Protein AF-A0AAD5GUK0-F1 (afdb_monomer_lite)

Organism: Ambrosia artemisiifolia (NCBI:txid4212)

Radius of gyration: 16.09 Å; chains: 1; bounding box: 61×32×41 Å

Foldseek 3Di:
DDDQDPDAPPDADDPDDPLLVVLLVLLVVQVPLHAEEEPAQNQCAQNSLVNSLVSLDAAGNYAEYEPANRLNALSLLSSLLSNLVRYVNHAYYHHAHNQHACVSVVSVLVSLVSCQPRHAYYEHEQHNNPDDPVSVVSVCVQPVPRDHPYHYDHHDPPPDDPPD

pLDDT: mean 78.85, std 19.44, range [30.8, 96.88]

Structure (mmCIF, N/CA/C/O backbone):
data_AF-A0AAD5GUK0-F1
#
_entry.id   AF-A0AAD5GUK0-F1
#
loop_
_atom_site.group_PDB
_atom_site.id
_atom_site.type_symbol
_atom_site.label_atom_id
_atom_site.label_alt_id
_atom_site.label_comp_id
_atom_site.label_asym_id
_atom_site.label_entity_id
_atom_site.label_seq_id
_atom_site.pdbx_PDB_ins_code
_atom_site.Cartn_x
_atom_site.Cartn_y
_atom_site.Cartn_z
_atom_site.occupancy
_atom_site.B_iso_or_equiv
_atom_site.auth_seq_id
_atom_site.auth_comp_id
_atom_site.auth_asym_id
_atom_site.auth_atom_id
_atom_site.pdbx_PDB_model_num
ATOM 1 N N . MET A 1 1 ? -26.444 -16.969 2.954 1.00 30.80 1 MET A N 1
ATOM 2 C CA . MET A 1 1 ? -25.078 -17.187 3.482 1.00 30.80 1 MET A CA 1
ATOM 3 C C . MET A 1 1 ? -24.095 -16.905 2.357 1.00 30.80 1 MET A C 1
ATOM 5 O O . MET A 1 1 ? -24.180 -17.578 1.341 1.00 30.80 1 MET A O 1
ATOM 9 N N . ARG A 1 2 ? -23.248 -15.872 2.457 1.00 33.28 2 ARG A N 1
ATOM 10 C CA . ARG A 1 2 ? -22.201 -15.613 1.451 1.00 33.28 2 ARG A CA 1
ATOM 11 C C . ARG A 1 2 ? -20.892 -16.200 1.975 1.00 33.28 2 ARG A C 1
ATOM 13 O O . ARG A 1 2 ? -20.432 -15.804 3.039 1.00 33.28 2 ARG A O 1
ATOM 20 N N . SER A 1 3 ? -20.378 -17.193 1.256 1.00 31.94 3 SER A N 1
ATOM 21 C CA . SER A 1 3 ? -19.113 -17.869 1.538 1.00 31.94 3 SER A CA 1
ATOM 22 C C . SER A 1 3 ? -17.955 -16.885 1.352 1.00 31.94 3 SER A C 1
ATOM 24 O O . SER A 1 3 ? -17.846 -16.253 0.301 1.00 31.94 3 SER A O 1
ATOM 26 N N . PHE A 1 4 ? -17.128 -16.712 2.383 1.00 36.62 4 PHE A N 1
ATOM 27 C CA . PHE A 1 4 ? -15.941 -15.861 2.347 1.00 36.62 4 PHE A CA 1
ATOM 28 C C . PHE A 1 4 ? -14.758 -16.681 1.822 1.00 36.62 4 PHE A C 1
ATOM 30 O O . PHE A 1 4 ? -14.167 -17.476 2.549 1.00 36.62 4 PHE A O 1
ATOM 37 N N . CYS A 1 5 ? -14.405 -16.496 0.550 1.00 38.47 5 CYS A N 1
ATOM 38 C CA . CYS A 1 5 ? -13.179 -17.056 -0.009 1.00 38.47 5 CYS A CA 1
ATOM 39 C C . CYS A 1 5 ? -11.967 -16.250 0.484 1.00 38.47 5 CYS A C 1
ATOM 41 O O . CYS A 1 5 ? -11.675 -15.176 -0.038 1.00 38.47 5 CYS A O 1
ATOM 43 N N . ASN A 1 6 ? -11.231 -16.791 1.457 1.00 40.72 6 ASN A N 1
ATOM 44 C CA . ASN A 1 6 ? -9.837 -16.415 1.706 1.00 40.72 6 ASN A CA 1
ATOM 45 C C . ASN A 1 6 ? -8.975 -16.985 0.570 1.00 40.72 6 ASN A C 1
ATOM 47 O O . ASN A 1 6 ? -8.381 -18.055 0.697 1.00 40.72 6 ASN A O 1
ATOM 51 N N . LEU A 1 7 ? -8.963 -16.305 -0.576 1.00 42.84 7 LEU A N 1
ATOM 52 C CA . LEU A 1 7 ? -8.135 -16.693 -1.712 1.00 42.84 7 LEU A CA 1
ATOM 53 C C . LEU A 1 7 ? -6.716 -16.148 -1.502 1.00 42.84 7 LEU A C 1
ATOM 55 O O . LEU A 1 7 ? -6.427 -14.990 -1.792 1.00 42.84 7 LEU A O 1
ATOM 59 N N . CYS A 1 8 ? -5.828 -16.991 -0.981 1.00 43.12 8 CYS A N 1
ATOM 60 C CA . CYS A 1 8 ? -4.391 -16.736 -0.991 1.00 43.12 8 CYS A CA 1
ATOM 61 C C . CYS A 1 8 ? -3.895 -16.986 -2.425 1.00 43.12 8 CYS A C 1
ATOM 63 O O . CYS A 1 8 ? -3.611 -18.125 -2.800 1.00 43.12 8 CYS A O 1
ATOM 65 N N . LEU A 1 9 ? -3.879 -15.946 -3.262 1.00 46.56 9 LEU A N 1
ATOM 66 C CA . LEU A 1 9 ? -3.372 -16.013 -4.635 1.00 46.56 9 LEU A CA 1
ATOM 67 C C . LEU A 1 9 ? -1.844 -16.199 -4.609 1.00 46.56 9 LEU A C 1
ATOM 69 O O . LEU A 1 9 ? -1.087 -15.249 -4.764 1.00 46.56 9 LEU A O 1
ATOM 73 N N . LYS A 1 10 ? -1.369 -17.437 -4.430 1.00 35.50 10 LYS A N 1
ATOM 74 C CA . LYS A 1 10 ? 0.022 -17.811 -4.728 1.00 35.50 10 LYS A CA 1
ATOM 75 C C . LYS A 1 10 ? 0.149 -18.064 -6.231 1.00 35.50 10 LYS A C 1
ATOM 77 O O . LYS A 1 10 ? 0.078 -19.208 -6.666 1.00 35.50 10 LYS A O 1
ATOM 82 N N . PHE A 1 11 ? 0.301 -17.009 -7.027 1.00 43.72 11 PHE A N 1
ATOM 83 C CA . PHE A 1 11 ? 0.672 -17.147 -8.437 1.00 43.72 11 PHE A CA 1
ATOM 84 C C . PHE A 1 11 ? 2.155 -16.828 -8.633 1.00 43.72 11 PHE A C 1
ATOM 86 O O . PHE A 1 11 ? 2.652 -15.797 -8.189 1.00 43.72 11 PHE A O 1
ATOM 93 N N . VAL A 1 12 ? 2.852 -17.754 -9.291 1.00 35.69 12 VAL A N 1
ATOM 94 C CA . VAL A 1 12 ? 4.249 -17.641 -9.719 1.00 35.69 12 VAL A CA 1
ATOM 95 C C . VAL A 1 12 ? 4.282 -16.827 -11.012 1.00 35.69 12 VAL A C 1
ATOM 97 O O . VAL A 1 12 ? 3.699 -17.251 -12.009 1.00 35.69 12 VAL A O 1
ATOM 100 N N . CYS A 1 13 ? 4.969 -15.683 -11.022 1.00 41.12 13 CYS A N 1
ATOM 101 C CA . CYS A 1 13 ? 5.310 -15.002 -12.269 1.00 41.12 13 CYS A CA 1
ATOM 102 C C . CYS A 1 13 ? 6.667 -15.524 -12.750 1.00 41.12 13 CYS A C 1
ATOM 104 O O . CYS A 1 13 ? 7.714 -15.101 -12.261 1.00 41.12 13 CYS A O 1
ATOM 106 N N . LEU A 1 14 ? 6.643 -16.471 -13.691 1.00 35.72 14 LEU A N 1
ATOM 107 C CA . LEU A 1 14 ? 7.830 -16.838 -14.458 1.00 35.72 14 LEU A CA 1
ATOM 108 C C . LEU A 1 14 ? 8.162 -15.677 -15.400 1.00 35.72 14 LEU A C 1
ATOM 110 O O . LEU A 1 14 ? 7.286 -15.098 -16.045 1.00 35.72 14 LEU A O 1
ATOM 114 N N . THR A 1 15 ? 9.435 -15.304 -15.407 1.00 40.75 15 THR A N 1
ATOM 115 C CA . THR A 1 15 ? 10.027 -14.246 -16.222 1.00 40.75 15 THR A CA 1
ATOM 116 C C . THR A 1 15 ? 9.588 -14.366 -17.692 1.00 40.75 15 THR A C 1
ATOM 118 O O . THR A 1 15 ? 9.608 -15.464 -18.239 1.00 40.75 15 THR A O 1
ATOM 121 N N . SER A 1 16 ? 9.229 -13.228 -18.321 1.00 42.84 16 SER A N 1
ATOM 122 C CA . SER A 1 16 ? 9.036 -12.985 -19.779 1.00 42.84 16 SER A CA 1
ATOM 123 C C . SER A 1 16 ? 7.625 -12.883 -20.423 1.00 42.84 16 SER A C 1
ATOM 125 O O . SER A 1 16 ? 7.521 -12.984 -21.642 1.00 42.84 16 SER A O 1
ATOM 127 N N . PHE A 1 17 ? 6.549 -12.538 -19.696 1.00 40.00 17 PHE A N 1
ATOM 128 C CA . PHE A 1 17 ? 5.276 -12.077 -20.314 1.00 40.00 17 PHE A CA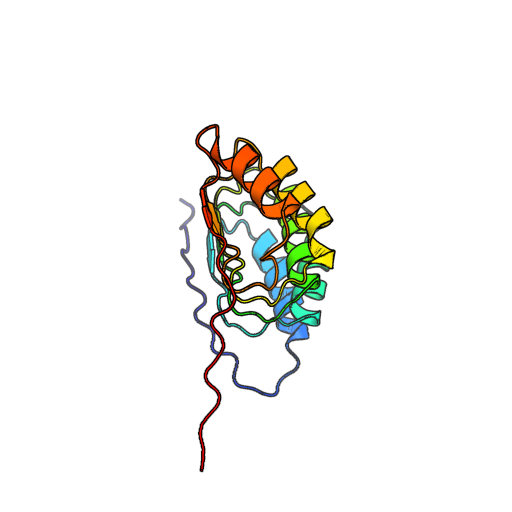 1
ATOM 129 C C . PHE A 1 17 ? 4.876 -10.663 -19.841 1.00 40.00 17 PHE A C 1
ATOM 131 O O . PHE A 1 17 ? 5.214 -10.284 -18.721 1.00 40.00 17 PHE A O 1
ATOM 138 N N . PRO A 1 18 ? 4.168 -9.843 -20.650 1.00 48.12 18 PRO A N 1
ATOM 139 C CA . PRO A 1 18 ? 3.835 -8.471 -20.273 1.00 48.12 18 PRO A CA 1
ATOM 140 C C . PRO A 1 18 ? 2.827 -8.448 -19.111 1.00 48.12 18 PRO A C 1
ATOM 142 O O . PRO A 1 18 ? 1.629 -8.668 -19.295 1.00 48.12 18 PRO A O 1
ATOM 145 N N . CYS A 1 19 ? 3.318 -8.130 -17.910 1.00 55.44 19 CYS A N 1
ATOM 146 C CA . CYS A 1 19 ? 2.558 -8.032 -16.656 1.00 55.44 19 CYS A CA 1
ATOM 147 C C . CYS A 1 19 ? 1.428 -6.975 -16.645 1.00 55.44 19 CYS A C 1
ATOM 149 O O . CYS A 1 19 ? 0.715 -6.863 -15.646 1.00 55.44 19 CYS A O 1
ATOM 151 N N . SER A 1 20 ? 1.216 -6.205 -17.721 1.00 54.72 20 SER A N 1
ATOM 152 C CA . SER A 1 20 ? 0.194 -5.142 -17.781 1.00 54.72 20 SER A CA 1
ATOM 153 C C . SER A 1 20 ? -1.232 -5.673 -17.590 1.00 54.72 20 SER A C 1
ATOM 155 O O . SER A 1 20 ? -2.031 -5.103 -16.848 1.00 54.72 20 SER A O 1
ATOM 157 N N . LYS A 1 21 ? -1.551 -6.846 -18.159 1.00 67.88 21 LYS A N 1
ATOM 158 C CA . LYS A 1 21 ? -2.877 -7.470 -17.975 1.00 67.88 21 LYS A CA 1
ATOM 159 C C . LYS A 1 21 ? -3.148 -7.866 -16.522 1.00 67.88 21 LYS A C 1
ATOM 161 O O . LYS A 1 21 ? -4.302 -7.843 -16.088 1.00 67.88 21 LYS A O 1
ATOM 166 N N . PHE A 1 22 ? -2.106 -8.225 -15.773 1.00 82.69 22 PHE A N 1
ATOM 167 C CA . PHE A 1 22 ? -2.247 -8.612 -14.374 1.00 82.69 22 PHE A CA 1
ATOM 168 C C . PHE A 1 22 ? -2.532 -7.397 -13.486 1.00 82.69 22 PHE A C 1
ATOM 170 O O . PHE A 1 22 ? -3.425 -7.470 -12.646 1.00 82.69 22 PHE A O 1
ATOM 177 N N . GLY A 1 23 ? -1.868 -6.261 -13.730 1.00 90.31 23 GLY A N 1
ATOM 178 C CA . GLY A 1 23 ? -2.132 -5.007 -13.019 1.00 90.31 23 GLY A CA 1
ATOM 179 C C . GLY A 1 23 ? -3.595 -4.571 -13.107 1.00 90.31 23 GLY A C 1
ATOM 180 O O . GLY A 1 23 ? -4.271 -4.438 -12.086 1.00 90.31 23 GLY A O 1
ATOM 181 N N . ALA A 1 24 ? -4.131 -4.445 -14.324 1.00 91.62 24 ALA A N 1
ATOM 182 C CA . ALA A 1 24 ? -5.534 -4.070 -14.509 1.00 91.62 24 ALA A CA 1
ATOM 183 C C . ALA A 1 24 ? -6.498 -5.078 -13.848 1.00 91.62 24 ALA A C 1
ATOM 185 O O . ALA A 1 24 ? -7.452 -4.698 -13.164 1.00 91.62 24 ALA A O 1
ATOM 186 N N . SER A 1 25 ? -6.220 -6.378 -13.990 1.00 92.00 25 SER A N 1
ATOM 187 C CA . SER A 1 25 ? -7.023 -7.437 -13.362 1.00 92.00 25 SER A CA 1
ATOM 188 C C . SER A 1 25 ? -7.001 -7.350 -11.835 1.00 92.00 25 SER A C 1
ATOM 190 O O . SER A 1 25 ? -8.042 -7.519 -11.203 1.00 92.00 25 SER A O 1
ATOM 192 N N . LEU A 1 26 ? -5.851 -7.027 -11.237 1.00 92.62 26 LEU A N 1
ATOM 193 C CA . LEU A 1 26 ? -5.710 -6.810 -9.800 1.00 92.62 26 LEU A CA 1
ATOM 194 C C . LEU A 1 26 ? -6.561 -5.628 -9.321 1.00 92.62 26 LEU A C 1
ATOM 196 O O . LEU A 1 26 ? -7.282 -5.750 -8.331 1.00 92.62 26 LEU A O 1
ATOM 200 N N . GLY A 1 27 ? -6.522 -4.505 -10.041 1.00 93.25 27 GLY A N 1
ATOM 201 C CA . GLY A 1 27 ? -7.347 -3.338 -9.726 1.00 93.25 27 GLY A CA 1
ATOM 202 C C . GLY A 1 27 ? -8.846 -3.655 -9.771 1.00 93.25 27 GLY A C 1
ATOM 203 O O . GLY A 1 27 ? -9.587 -3.310 -8.851 1.00 93.25 27 GLY A O 1
ATOM 204 N N . ARG A 1 28 ? -9.295 -4.419 -10.776 1.00 93.88 28 ARG A N 1
ATOM 205 C CA . ARG A 1 28 ? -10.679 -4.929 -10.839 1.00 93.88 28 ARG A CA 1
ATOM 206 C C . ARG A 1 28 ? -10.996 -5.894 -9.705 1.00 93.88 28 ARG A C 1
ATOM 208 O O . ARG A 1 28 ? -12.081 -5.829 -9.133 1.00 93.88 28 ARG A O 1
ATOM 215 N N . PHE A 1 29 ? -10.057 -6.765 -9.352 1.00 92.31 29 PHE A N 1
ATOM 216 C CA . PHE A 1 29 ? -10.235 -7.728 -8.274 1.00 92.31 29 PHE A CA 1
ATOM 217 C C . PHE A 1 29 ? -10.411 -7.045 -6.914 1.00 92.31 29 PHE A C 1
ATOM 219 O O . PHE A 1 29 ? -11.268 -7.457 -6.136 1.00 92.31 29 PHE A O 1
ATOM 226 N N . LEU A 1 30 ? -9.705 -5.944 -6.649 1.00 93.75 30 LEU A N 1
ATOM 227 C CA . LEU A 1 30 ? -9.913 -5.129 -5.445 1.00 93.75 30 LEU A CA 1
ATOM 228 C C . LEU A 1 30 ? -11.357 -4.612 -5.320 1.00 93.75 30 LEU A C 1
ATOM 230 O O . LEU A 1 30 ? -11.883 -4.511 -4.210 1.00 93.75 30 LEU A O 1
ATOM 234 N N . ARG A 1 31 ? -12.029 -4.351 -6.449 1.00 93.44 31 ARG A N 1
ATOM 235 C CA . ARG A 1 31 ? -13.434 -3.906 -6.497 1.00 93.44 31 ARG A CA 1
ATOM 236 C C . ARG A 1 31 ? -14.452 -5.023 -6.241 1.00 93.44 31 ARG A C 1
ATOM 238 O O . ARG A 1 31 ? -15.628 -4.728 -6.055 1.00 93.44 31 ARG A O 1
ATOM 245 N N . SER A 1 32 ? -14.029 -6.288 -6.185 1.00 91.50 32 SER A N 1
ATOM 246 C CA . SER A 1 32 ? -14.925 -7.440 -5.971 1.00 91.50 32 SER A CA 1
ATOM 247 C C . SER A 1 32 ? -15.504 -7.544 -4.551 1.00 91.50 32 SER A C 1
ATOM 249 O O . SER A 1 32 ? -16.384 -8.366 -4.305 1.00 91.50 32 SER A O 1
ATOM 251 N N . GLY A 1 33 ? -15.019 -6.726 -3.610 1.00 89.56 33 GLY A N 1
ATOM 252 C CA . GLY A 1 33 ? -15.384 -6.810 -2.192 1.00 89.56 33 GLY A CA 1
ATOM 253 C C . GLY A 1 33 ? -14.412 -7.639 -1.347 1.00 89.56 33 GLY A C 1
ATOM 254 O O . GLY A 1 33 ? -14.704 -7.929 -0.187 1.00 89.56 33 GLY A O 1
ATOM 255 N N . ILE A 1 34 ? -13.252 -8.005 -1.903 1.00 92.62 34 ILE A N 1
ATOM 256 C CA . ILE A 1 34 ? -12.180 -8.681 -1.168 1.00 92.62 34 ILE A CA 1
ATOM 257 C C . ILE A 1 34 ? -11.725 -7.847 0.043 1.00 92.62 34 ILE A C 1
ATOM 259 O O . ILE A 1 34 ? -11.569 -6.629 -0.042 1.00 92.62 34 ILE A O 1
ATOM 263 N N . GLN A 1 35 ? -11.512 -8.513 1.182 1.00 95.88 35 GLN A N 1
ATOM 264 C CA . GLN A 1 35 ? -11.081 -7.869 2.431 1.00 95.88 35 GLN A CA 1
ATOM 265 C C . GLN A 1 35 ? -9.596 -8.074 2.734 1.00 95.88 35 GLN A C 1
ATOM 267 O O . GLN A 1 35 ? -8.979 -7.243 3.397 1.00 95.88 35 GLN A O 1
ATOM 272 N N . ILE A 1 36 ? -9.008 -9.172 2.264 1.00 95.88 36 ILE A N 1
ATOM 273 C CA . ILE A 1 36 ? -7.603 -9.504 2.494 1.00 95.88 36 ILE A CA 1
ATOM 274 C C . ILE A 1 36 ? -6.990 -9.875 1.153 1.00 95.88 36 ILE A C 1
ATOM 276 O O . ILE A 1 36 ? -7.490 -10.767 0.472 1.00 95.88 36 ILE A O 1
ATOM 280 N N . LEU A 1 37 ? -5.918 -9.185 0.782 1.00 94.56 37 LEU A N 1
ATOM 281 C CA . LEU A 1 37 ? -5.186 -9.424 -0.452 1.00 94.56 37 LEU A CA 1
ATOM 282 C C . LEU A 1 37 ? -3.713 -9.651 -0.128 1.00 94.56 37 LEU A C 1
ATOM 284 O O . LEU A 1 37 ? -3.084 -8.810 0.509 1.00 94.56 37 LEU A O 1
ATOM 288 N N . ASP A 1 38 ? -3.159 -10.750 -0.626 1.00 94.19 38 ASP A N 1
ATOM 289 C CA . ASP A 1 38 ? -1.720 -10.984 -0.646 1.00 94.19 38 ASP A CA 1
ATOM 290 C C . ASP A 1 38 ? -1.280 -11.254 -2.084 1.00 94.19 38 ASP A C 1
ATOM 292 O O . ASP A 1 38 ? -1.714 -12.222 -2.705 1.00 94.19 38 ASP A O 1
ATOM 296 N N . VAL A 1 39 ? -0.464 -10.345 -2.612 1.00 91.75 39 VAL A N 1
ATOM 297 C CA . VAL A 1 39 ? 0.157 -10.418 -3.939 1.00 91.75 39 VAL A CA 1
ATOM 298 C C . VAL A 1 39 ? 1.661 -10.201 -3.821 1.00 91.75 39 VAL A C 1
ATOM 300 O O . VAL A 1 39 ? 2.286 -9.548 -4.659 1.00 91.75 39 VAL A O 1
ATOM 303 N N . LYS A 1 40 ? 2.267 -10.713 -2.749 1.00 91.50 40 LYS A N 1
ATOM 304 C CA . LYS A 1 40 ? 3.712 -10.644 -2.550 1.00 91.50 40 LYS A CA 1
ATOM 305 C C . LYS A 1 40 ? 4.472 -11.284 -3.713 1.00 91.50 40 LYS A C 1
ATOM 307 O O . LYS A 1 40 ? 4.219 -12.433 -4.064 1.00 91.50 40 LYS A O 1
ATOM 312 N N . GLY A 1 41 ? 5.468 -10.575 -4.242 1.00 87.44 41 GLY A N 1
ATOM 313 C CA . GLY A 1 41 ? 6.451 -11.154 -5.163 1.00 87.44 41 GLY A CA 1
ATOM 314 C C . GLY A 1 41 ? 5.907 -11.545 -6.537 1.00 87.44 41 GLY A C 1
ATOM 315 O O . GLY A 1 41 ? 6.558 -12.310 -7.239 1.00 87.44 41 GLY A O 1
ATOM 316 N N . VAL A 1 42 ? 4.729 -11.051 -6.931 1.00 84.19 42 VAL A N 1
ATOM 317 C CA . VAL A 1 42 ? 4.091 -11.440 -8.202 1.00 84.19 42 VAL A CA 1
ATOM 318 C C . VAL A 1 42 ? 4.624 -10.666 -9.412 1.00 84.19 42 VAL A C 1
ATOM 320 O O . VAL A 1 42 ? 4.189 -10.910 -10.531 1.00 84.19 42 VAL A O 1
ATOM 323 N N . GLY A 1 43 ? 5.561 -9.737 -9.210 1.00 84.25 43 GLY A N 1
ATOM 324 C CA . GLY A 1 43 ? 6.234 -9.021 -10.293 1.00 84.25 43 GLY A CA 1
ATOM 325 C C . GLY A 1 43 ? 5.371 -7.957 -10.976 1.00 84.25 43 GLY A C 1
ATOM 326 O O . GLY A 1 43 ? 5.434 -7.819 -12.197 1.00 84.25 43 GLY A O 1
ATOM 327 N N . LEU A 1 44 ? 4.570 -7.192 -10.216 1.00 87.50 44 LEU A N 1
ATOM 328 C CA . LEU A 1 44 ? 3.755 -6.100 -10.781 1.00 87.50 44 LEU A CA 1
ATOM 329 C C . LEU A 1 44 ? 4.597 -5.065 -11.545 1.00 87.50 44 LEU A C 1
ATOM 331 O O . LEU A 1 44 ? 4.192 -4.606 -12.616 1.00 87.50 44 LEU A O 1
ATOM 335 N N . GLY A 1 45 ? 5.753 -4.681 -10.996 1.00 89.56 45 GLY A N 1
ATOM 336 C CA . GLY A 1 45 ? 6.597 -3.626 -11.549 1.00 89.56 45 GLY A CA 1
ATOM 337 C C . GLY A 1 45 ? 5.873 -2.280 -11.677 1.00 89.56 45 GLY A C 1
ATOM 338 O O . GLY A 1 45 ? 4.761 -2.078 -11.187 1.00 89.56 45 GLY A O 1
ATOM 339 N N . LEU A 1 46 ? 6.504 -1.332 -12.371 1.00 92.00 46 LEU A N 1
ATOM 340 C CA . LEU A 1 46 ? 5.960 0.019 -12.562 1.00 92.00 46 LEU A CA 1
ATOM 341 C C . LEU A 1 46 ? 4.576 0.013 -13.236 1.00 92.00 46 LEU A C 1
ATOM 343 O O . LEU A 1 46 ? 3.644 0.656 -12.750 1.00 92.00 46 LEU A O 1
ATOM 347 N N . ASN A 1 47 ? 4.444 -0.716 -14.349 1.00 92.06 47 ASN A N 1
ATOM 348 C CA . ASN A 1 47 ? 3.226 -0.711 -15.163 1.00 92.06 47 ASN A CA 1
ATOM 349 C C . ASN A 1 47 ? 2.075 -1.446 -14.472 1.00 92.06 47 ASN A C 1
ATOM 351 O O . ASN A 1 47 ? 0.961 -0.940 -14.470 1.00 92.06 47 ASN A O 1
ATOM 355 N N . GLY A 1 48 ? 2.336 -2.578 -13.809 1.00 92.50 48 GLY A N 1
ATOM 356 C CA . GLY A 1 48 ? 1.289 -3.315 -13.105 1.00 92.50 48 GLY A CA 1
ATOM 357 C C . GLY A 1 48 ? 0.654 -2.499 -11.978 1.00 92.50 48 GLY A C 1
ATOM 358 O O . GLY A 1 48 ? -0.566 -2.507 -11.835 1.00 92.50 48 GLY A O 1
ATOM 359 N N . PHE A 1 49 ? 1.449 -1.734 -11.218 1.00 95.19 49 PHE A N 1
ATOM 360 C CA . PHE A 1 49 ? 0.901 -0.817 -10.211 1.00 95.19 49 PHE A CA 1
ATOM 361 C C . PHE A 1 49 ? 0.120 0.347 -10.826 1.00 95.19 49 PHE A C 1
ATOM 363 O O . PHE A 1 49 ? -0.924 0.711 -10.289 1.00 95.19 49 PHE A O 1
ATOM 370 N N . LEU A 1 50 ? 0.597 0.919 -11.937 1.00 95.38 50 LEU A N 1
ATOM 371 C CA . LEU A 1 50 ? -0.114 1.988 -12.642 1.00 95.38 50 LEU A CA 1
ATOM 372 C C . LEU A 1 50 ? -1.475 1.504 -13.166 1.00 95.38 50 LEU A C 1
ATOM 374 O O . LEU A 1 50 ? -2.493 2.150 -12.929 1.00 95.38 50 LEU A O 1
ATOM 378 N N . ASP A 1 51 ? -1.500 0.347 -13.822 1.00 94.62 51 ASP A N 1
ATOM 379 C CA . ASP A 1 51 ? -2.719 -0.239 -14.378 1.00 94.62 51 ASP A CA 1
ATOM 380 C C . ASP A 1 51 ? -3.707 -0.619 -13.265 1.00 94.62 51 ASP A C 1
ATOM 382 O O . ASP A 1 51 ? -4.897 -0.317 -13.358 1.00 94.62 51 ASP A O 1
ATOM 386 N N . ALA A 1 52 ? -3.217 -1.202 -12.162 1.00 95.38 52 ALA A N 1
ATOM 387 C CA . ALA A 1 52 ? -4.042 -1.496 -10.990 1.00 95.38 52 ALA A CA 1
ATOM 388 C C . ALA A 1 52 ? -4.630 -0.221 -10.370 1.00 95.38 52 ALA A C 1
ATOM 390 O O . ALA A 1 52 ? -5.803 -0.196 -10.003 1.00 95.38 52 ALA A O 1
ATOM 391 N N . GLN A 1 53 ? -3.829 0.843 -10.270 1.00 96.25 53 GLN A N 1
ATOM 392 C CA . GLN A 1 53 ? -4.255 2.138 -9.746 1.00 96.25 53 GLN A CA 1
ATOM 393 C C . GLN A 1 53 ? -5.371 2.760 -10.600 1.00 96.25 53 GLN A C 1
ATOM 395 O O . GLN A 1 53 ? -6.329 3.300 -10.044 1.00 96.25 53 GLN A O 1
ATOM 400 N N . ASN A 1 54 ? -5.259 2.678 -11.928 1.00 96.00 54 ASN A N 1
ATOM 401 C CA . ASN A 1 54 ? -6.230 3.251 -12.866 1.00 96.00 54 ASN A CA 1
ATOM 402 C C . ASN A 1 54 ? -7.606 2.571 -12.797 1.00 96.00 54 ASN A C 1
ATOM 404 O O . ASN A 1 54 ? -8.622 3.197 -13.085 1.00 96.00 54 ASN A O 1
ATOM 408 N N . GLU A 1 55 ? -7.653 1.310 -12.374 1.00 96.12 55 GLU A N 1
ATOM 409 C CA . GLU A 1 55 ? -8.889 0.533 -12.233 1.00 96.12 55 GLU A CA 1
ATOM 410 C C . GLU A 1 55 ? -9.604 0.753 -10.884 1.00 96.12 55 GLU A C 1
ATOM 412 O O . GLU A 1 55 ? -10.729 0.277 -10.696 1.00 96.12 55 GLU A O 1
ATOM 417 N N . ILE A 1 56 ? -8.991 1.478 -9.937 1.00 95.38 56 ILE A N 1
ATOM 418 C CA . ILE A 1 56 ? -9.625 1.856 -8.665 1.00 95.38 56 ILE A CA 1
ATOM 419 C C . ILE A 1 56 ? -10.457 3.124 -8.885 1.00 95.38 56 ILE A C 1
ATOM 421 O O . ILE A 1 56 ? -9.936 4.241 -8.923 1.00 95.38 56 ILE A O 1
ATOM 425 N N . SER A 1 57 ? -11.770 2.952 -9.009 1.00 93.88 57 SER A N 1
ATOM 426 C CA . SER A 1 57 ? -12.726 4.042 -9.261 1.00 93.88 57 SER A CA 1
ATOM 427 C C . SER A 1 57 ? -13.875 4.117 -8.250 1.00 93.88 57 SER A C 1
ATOM 429 O O . SER A 1 57 ? -14.787 4.918 -8.422 1.00 93.88 57 SER A O 1
ATOM 431 N N . GLN A 1 58 ? -13.875 3.252 -7.236 1.00 93.75 58 GLN A N 1
ATOM 432 C CA . GLN A 1 58 ? -14.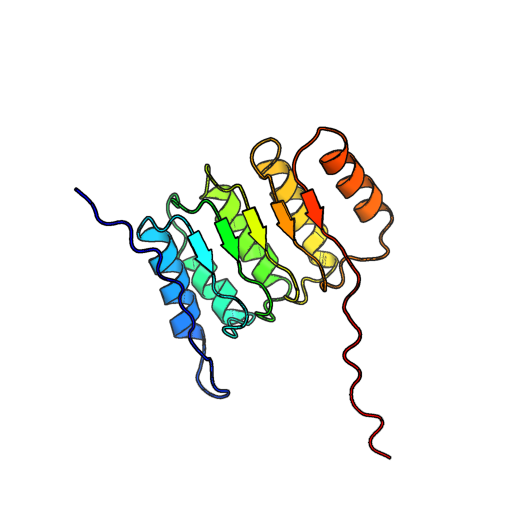941 3.123 -6.241 1.00 93.75 58 GLN A CA 1
ATOM 433 C C . GLN A 1 58 ? -14.355 2.670 -4.903 1.00 93.75 58 GLN A C 1
ATOM 435 O O . GLN A 1 58 ? -13.211 2.208 -4.856 1.00 93.75 58 GLN A O 1
ATOM 440 N N . ASP A 1 59 ? -15.164 2.734 -3.848 1.00 96.50 59 ASP A N 1
ATOM 441 C CA . ASP A 1 59 ? -14.773 2.257 -2.526 1.00 96.50 59 ASP A CA 1
ATOM 442 C C . ASP A 1 59 ? -14.427 0.761 -2.528 1.00 96.50 59 ASP A C 1
ATOM 444 O O . ASP A 1 59 ? -15.099 -0.087 -3.126 1.00 96.50 59 ASP A O 1
ATOM 448 N N . LEU A 1 60 ? -13.349 0.442 -1.823 1.00 96.56 60 LEU A N 1
ATOM 449 C CA . LEU A 1 60 ? -12.786 -0.884 -1.652 1.00 96.56 60 LEU A CA 1
ATOM 450 C C . LEU A 1 60 ? -13.190 -1.442 -0.286 1.00 96.56 60 LEU A C 1
ATOM 452 O O . LEU A 1 60 ? -13.196 -0.745 0.728 1.00 96.56 60 LEU A O 1
ATOM 456 N N . SER A 1 61 ? -13.454 -2.748 -0.236 1.00 96.12 61 SER A N 1
ATOM 457 C CA . SER A 1 61 ? -13.708 -3.461 1.028 1.00 96.12 61 SER A CA 1
ATOM 458 C C . SER A 1 61 ? -12.431 -3.952 1.714 1.00 96.12 61 SER A C 1
ATOM 460 O O . SER A 1 61 ? -12.513 -4.647 2.726 1.00 96.12 61 SER A O 1
ATOM 462 N N . ILE A 1 62 ? -11.261 -3.604 1.171 1.00 95.38 62 ILE A N 1
ATOM 463 C CA . ILE A 1 62 ? -9.972 -4.104 1.633 1.00 95.38 62 ILE A CA 1
ATOM 464 C C . ILE A 1 62 ? -9.666 -3.615 3.058 1.00 95.38 62 ILE A C 1
ATOM 466 O O . ILE A 1 62 ? -9.808 -2.440 3.395 1.00 95.38 62 ILE A O 1
ATOM 470 N N . VAL A 1 63 ? -9.248 -4.554 3.898 1.00 95.88 63 VAL A N 1
ATOM 471 C CA . VAL A 1 63 ? -8.878 -4.374 5.307 1.00 95.88 63 VAL A CA 1
ATOM 472 C C . VAL A 1 63 ? -7.380 -4.614 5.482 1.00 95.88 63 VAL A C 1
ATOM 474 O O . VAL A 1 63 ? -6.717 -3.882 6.217 1.00 95.88 63 VAL A O 1
ATOM 477 N N . ARG A 1 64 ? -6.822 -5.615 4.788 1.00 95.81 64 ARG A N 1
ATOM 478 C CA . ARG A 1 64 ? -5.387 -5.927 4.810 1.00 95.81 64 ARG A CA 1
ATOM 479 C C . ARG A 1 64 ? -4.856 -6.159 3.406 1.00 95.81 64 ARG A C 1
ATOM 481 O O . ARG A 1 64 ? -5.482 -6.877 2.629 1.00 95.81 64 ARG A O 1
ATOM 488 N N . ILE A 1 65 ? -3.698 -5.590 3.100 1.00 96.12 65 ILE A N 1
ATOM 489 C CA . ILE A 1 65 ? -3.056 -5.754 1.796 1.00 96.12 65 ILE A CA 1
ATOM 490 C C . ILE A 1 65 ? -1.550 -5.978 1.939 1.00 96.12 65 ILE A C 1
ATOM 492 O O . ILE A 1 65 ? -0.863 -5.243 2.643 1.00 96.12 65 ILE A O 1
ATOM 496 N N . ASN A 1 66 ? -1.037 -6.982 1.237 1.00 96.44 66 ASN A N 1
ATOM 497 C CA . ASN A 1 66 ? 0.385 -7.249 1.087 1.00 96.44 66 ASN A CA 1
ATOM 498 C C . ASN A 1 66 ? 0.765 -7.128 -0.394 1.00 96.44 66 ASN A C 1
ATOM 500 O O . ASN A 1 66 ? 0.356 -7.943 -1.218 1.00 96.44 66 ASN A O 1
ATOM 504 N N . ILE A 1 67 ? 1.541 -6.094 -0.718 1.00 95.69 67 ILE A N 1
ATOM 505 C CA . ILE A 1 67 ? 2.111 -5.834 -2.047 1.00 95.69 67 ILE A CA 1
ATOM 506 C C . ILE A 1 67 ? 3.640 -5.946 -2.043 1.00 95.69 67 ILE A C 1
ATOM 508 O O . ILE A 1 67 ? 4.297 -5.427 -2.947 1.00 95.69 67 ILE A O 1
ATOM 512 N N . SER A 1 68 ? 4.235 -6.570 -1.027 1.00 94.88 68 SER A N 1
ATOM 513 C CA . SER A 1 68 ? 5.692 -6.618 -0.876 1.00 94.88 68 SER A CA 1
ATOM 514 C C . SER A 1 68 ? 6.405 -7.318 -2.041 1.00 94.88 68 SER A C 1
ATOM 516 O O . SER A 1 68 ? 5.845 -8.195 -2.696 1.00 94.88 68 SER A O 1
ATOM 518 N N . GLY A 1 69 ? 7.652 -6.936 -2.323 1.00 92.25 69 GLY A N 1
ATOM 519 C CA . GLY A 1 69 ? 8.495 -7.641 -3.301 1.00 92.25 69 GLY A CA 1
ATOM 520 C C . GLY A 1 69 ? 8.075 -7.487 -4.766 1.00 92.25 69 GLY A C 1
ATOM 521 O O . GLY A 1 69 ? 8.342 -8.378 -5.564 1.00 92.25 69 GLY A O 1
ATOM 522 N N . ASN A 1 70 ? 7.396 -6.400 -5.138 1.00 92.31 70 ASN A N 1
ATOM 523 C CA . ASN A 1 70 ? 6.862 -6.221 -6.493 1.00 92.31 70 ASN A CA 1
ATOM 524 C C . ASN A 1 70 ? 7.642 -5.231 -7.375 1.00 92.31 70 ASN A C 1
ATOM 526 O O . ASN A 1 70 ? 7.221 -4.992 -8.506 1.00 92.31 70 ASN A O 1
ATOM 530 N N . ALA A 1 71 ? 8.751 -4.661 -6.886 1.00 90.12 71 ALA A N 1
ATOM 531 C CA . ALA A 1 71 ? 9.620 -3.736 -7.632 1.00 90.12 71 ALA A CA 1
ATOM 532 C C . ALA A 1 71 ? 8.872 -2.561 -8.309 1.00 90.12 71 ALA A C 1
ATOM 534 O O . ALA A 1 71 ? 9.166 -2.171 -9.438 1.00 90.12 71 ALA A O 1
ATOM 535 N N . GLY A 1 72 ? 7.861 -2.004 -7.636 1.00 90.00 72 GLY A N 1
ATOM 536 C CA . GLY A 1 72 ? 7.010 -0.950 -8.195 1.00 90.00 72 GLY A CA 1
ATOM 537 C C . GLY A 1 72 ? 7.496 0.484 -7.999 1.00 90.00 72 GLY A C 1
ATOM 538 O O . GLY A 1 72 ? 6.866 1.406 -8.512 1.00 90.00 72 GLY A O 1
ATOM 539 N N . SER A 1 73 ? 8.586 0.705 -7.267 1.00 92.81 73 SER A N 1
ATOM 540 C CA . SER A 1 73 ? 9.183 2.018 -7.011 1.00 92.81 73 SER A CA 1
ATOM 541 C C . SER A 1 73 ? 8.142 3.087 -6.624 1.00 92.81 73 SER A C 1
ATOM 543 O O . SER A 1 73 ? 7.243 2.831 -5.822 1.00 92.81 73 SER A O 1
ATOM 545 N N . PHE A 1 74 ? 8.218 4.292 -7.193 1.00 93.94 74 PHE A N 1
ATOM 546 C CA . PHE A 1 74 ? 7.269 5.378 -6.931 1.00 93.94 74 PHE A CA 1
ATOM 547 C C . PHE A 1 74 ? 5.814 5.039 -7.320 1.00 93.94 74 PHE A C 1
ATOM 549 O O . PHE A 1 74 ? 4.877 5.628 -6.773 1.00 93.94 74 PHE A O 1
ATOM 556 N N . ARG A 1 75 ? 5.583 4.064 -8.218 1.00 96.12 75 ARG A N 1
ATOM 557 C CA . ARG A 1 75 ? 4.227 3.611 -8.585 1.00 96.12 75 ARG A CA 1
ATOM 558 C C . ARG A 1 75 ? 3.557 2.840 -7.455 1.00 96.12 75 ARG A C 1
ATOM 560 O O . ARG A 1 75 ? 2.353 2.995 -7.278 1.00 96.12 75 ARG A O 1
ATOM 567 N N . SER A 1 76 ? 4.310 2.102 -6.637 1.00 95.62 76 SER A N 1
ATOM 568 C CA . SER A 1 76 ? 3.763 1.478 -5.424 1.00 95.62 76 SER A CA 1
ATOM 569 C C . SER A 1 76 ? 3.209 2.528 -4.458 1.00 95.62 76 SER A C 1
ATOM 571 O O . SER A 1 76 ? 2.118 2.352 -3.925 1.00 95.62 76 SER A O 1
ATOM 573 N N . ALA A 1 77 ? 3.910 3.652 -4.272 1.00 94.69 77 ALA A N 1
ATOM 574 C CA . ALA A 1 77 ? 3.428 4.746 -3.426 1.00 94.69 77 ALA A CA 1
ATOM 575 C C . ALA A 1 77 ? 2.158 5.407 -3.997 1.00 94.69 77 ALA A C 1
ATOM 577 O O . ALA A 1 77 ? 1.207 5.661 -3.256 1.00 94.69 77 ALA A O 1
ATOM 578 N N . GLY A 1 78 ? 2.111 5.634 -5.316 1.00 95.81 78 GLY A N 1
ATOM 579 C CA . GLY A 1 78 ? 0.916 6.143 -6.002 1.00 95.81 78 GLY A CA 1
ATOM 580 C C . GLY A 1 78 ? -0.293 5.213 -5.857 1.00 95.81 78 GLY A C 1
ATOM 581 O O . GLY A 1 78 ? -1.386 5.658 -5.497 1.00 95.81 78 GLY A O 1
ATOM 582 N N . PHE A 1 79 ? -0.078 3.910 -6.033 1.00 96.88 79 PHE A N 1
ATOM 583 C CA . PHE A 1 79 ? -1.093 2.887 -5.813 1.00 96.88 79 PHE A CA 1
ATOM 584 C C . PHE A 1 79 ? -1.603 2.884 -4.364 1.00 96.88 79 PHE A C 1
ATOM 586 O O . PHE A 1 79 ? -2.812 2.912 -4.147 1.00 96.88 79 PHE A O 1
ATOM 593 N N . LEU A 1 80 ? -0.716 2.930 -3.363 1.00 95.38 80 LEU A N 1
ATOM 594 C CA . LEU A 1 80 ? -1.113 2.984 -1.949 1.00 95.38 80 LEU A CA 1
ATOM 595 C C . LEU A 1 80 ? -1.940 4.230 -1.615 1.00 95.38 80 LEU A C 1
ATOM 597 O O . LEU A 1 80 ? -2.926 4.128 -0.886 1.00 95.38 80 LEU A O 1
ATOM 601 N N . SER A 1 81 ? -1.580 5.388 -2.174 1.00 93.81 81 SER A N 1
ATOM 602 C CA . SER A 1 81 ? -2.359 6.627 -2.035 1.00 93.81 81 SER A CA 1
ATOM 603 C C . SER A 1 81 ? -3.781 6.473 -2.598 1.00 93.81 81 SER A C 1
ATOM 605 O O . SER A 1 81 ? -4.777 6.885 -1.991 1.00 93.81 81 SER A O 1
ATOM 607 N N . LYS A 1 82 ? -3.910 5.786 -3.737 1.00 95.62 82 LYS A N 1
ATOM 608 C CA . LYS A 1 82 ? -5.217 5.462 -4.313 1.00 95.62 82 LYS A CA 1
ATOM 609 C C . LYS A 1 82 ? -5.994 4.456 -3.456 1.00 95.62 82 LYS A C 1
ATOM 611 O O . LYS A 1 82 ? -7.195 4.627 -3.271 1.00 95.62 82 LYS A O 1
ATOM 616 N N . VAL A 1 83 ? -5.323 3.458 -2.883 1.00 95.56 83 VAL A N 1
ATOM 617 C CA . VAL A 1 83 ? -5.952 2.475 -1.990 1.00 95.56 83 VAL A CA 1
ATOM 618 C C . VAL A 1 83 ? -6.467 3.138 -0.713 1.00 95.56 83 VAL A C 1
ATOM 620 O O . VAL A 1 83 ? -7.641 2.976 -0.407 1.00 95.56 83 VAL A O 1
ATOM 623 N N . ILE A 1 84 ? -5.661 3.921 0.015 1.00 92.81 84 ILE A N 1
ATOM 624 C CA . ILE A 1 84 ? -6.100 4.526 1.292 1.00 92.81 84 ILE A CA 1
ATOM 625 C C . ILE A 1 84 ? -7.269 5.499 1.115 1.00 92.81 84 ILE A C 1
ATOM 627 O O . ILE A 1 84 ? -8.130 5.578 1.987 1.00 92.81 84 ILE A O 1
ATOM 631 N N . SER A 1 85 ? -7.337 6.200 -0.023 1.00 93.69 85 SER A N 1
ATOM 632 C CA . SER A 1 85 ? -8.446 7.117 -0.321 1.00 93.69 85 SER A CA 1
ATOM 633 C C . SER A 1 85 ? -9.767 6.402 -0.605 1.00 93.69 85 SER A C 1
ATOM 635 O O . SER A 1 85 ? -10.815 7.006 -0.411 1.00 93.69 85 SER A O 1
ATOM 637 N N . HIS A 1 86 ? -9.727 5.132 -1.020 1.00 96.19 86 HIS A N 1
ATOM 638 C CA . HIS A 1 86 ? -10.920 4.343 -1.348 1.00 96.19 86 HIS A CA 1
ATOM 639 C C . HIS A 1 86 ? -11.169 3.194 -0.357 1.00 96.19 86 HIS A C 1
ATOM 641 O O . HIS A 1 86 ? -12.180 2.514 -0.456 1.00 96.19 86 HIS A O 1
ATOM 647 N N . ALA A 1 87 ? -10.276 2.936 0.601 1.00 96.00 87 ALA A N 1
ATOM 648 C CA . ALA A 1 87 ? -10.368 1.812 1.533 1.00 96.00 87 ALA A CA 1
ATOM 649 C C . ALA A 1 87 ? -10.576 2.296 2.980 1.00 96.00 87 ALA A C 1
ATOM 651 O O . ALA A 1 87 ? -9.645 2.265 3.790 1.00 96.00 87 ALA A O 1
ATOM 652 N N . PRO A 1 88 ? -11.798 2.712 3.367 1.00 92.62 88 PRO A N 1
ATOM 653 C CA . PRO A 1 88 ? -12.050 3.316 4.678 1.00 92.62 88 PRO A CA 1
ATOM 654 C C . PRO A 1 88 ? -11.827 2.366 5.866 1.00 92.62 88 PRO A C 1
ATOM 656 O O . PRO A 1 88 ? -11.742 2.841 7.001 1.00 92.62 88 PRO A O 1
ATOM 659 N N . LYS A 1 89 ? -11.751 1.051 5.609 1.00 94.38 89 LYS A N 1
ATOM 660 C CA . LYS A 1 89 ? -11.550 -0.025 6.594 1.00 94.38 89 LYS A CA 1
ATOM 661 C C . LYS A 1 89 ? -10.123 -0.591 6.596 1.00 94.38 89 LYS A C 1
ATOM 663 O O . LYS A 1 89 ? -9.889 -1.610 7.240 1.00 94.38 89 LYS A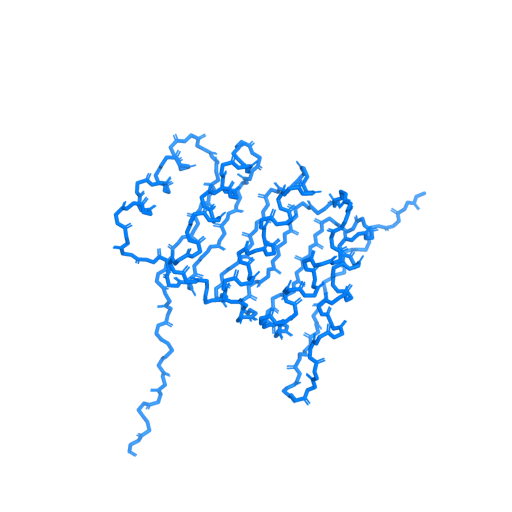 O 1
ATOM 668 N N . LEU A 1 90 ? -9.187 0.019 5.866 1.00 95.12 90 LEU A N 1
ATOM 669 C CA . LEU A 1 90 ? -7.811 -0.464 5.786 1.00 95.12 90 LEU A CA 1
ATOM 670 C C . LEU A 1 90 ? -7.101 -0.328 7.141 1.00 95.12 90 LEU A C 1
ATOM 672 O O . LEU A 1 90 ? -6.992 0.770 7.681 1.00 95.12 90 LEU A O 1
ATOM 676 N N . VAL A 1 91 ? -6.584 -1.443 7.662 1.00 92.94 91 VAL A N 1
ATOM 677 C CA . VAL A 1 91 ? -5.866 -1.499 8.949 1.00 92.94 91 VAL A CA 1
ATOM 678 C C . VAL A 1 91 ? -4.439 -2.029 8.824 1.00 92.94 91 VAL A C 1
ATOM 680 O O . VAL A 1 91 ? -3.632 -1.818 9.725 1.00 92.94 91 VAL A O 1
ATOM 683 N N . SER A 1 92 ? -4.090 -2.721 7.736 1.00 93.62 92 SER A N 1
ATOM 684 C CA . SER A 1 92 ? -2.757 -3.312 7.582 1.00 93.62 92 SER A CA 1
ATOM 685 C C . SER A 1 92 ? -2.260 -3.238 6.145 1.00 93.62 92 SER A C 1
ATOM 687 O O . SER A 1 92 ? -2.965 -3.639 5.217 1.00 93.62 92 SER A O 1
ATOM 689 N N . VAL A 1 93 ? -1.031 -2.749 5.983 1.00 95.50 93 VAL A N 1
ATOM 690 C CA . VAL A 1 93 ? -0.326 -2.695 4.703 1.00 95.50 93 VAL A CA 1
ATOM 691 C C . VAL A 1 93 ? 1.089 -3.241 4.860 1.00 95.50 93 VAL A C 1
ATOM 693 O O . VAL A 1 93 ? 1.851 -2.763 5.701 1.00 95.50 93 VAL A O 1
ATOM 696 N N . ASP A 1 94 ? 1.463 -4.189 4.004 1.00 95.25 94 ASP A N 1
ATOM 697 C CA . ASP A 1 94 ? 2.860 -4.544 3.760 1.00 95.25 94 ASP A CA 1
ATOM 698 C C . ASP A 1 94 ? 3.270 -4.110 2.350 1.00 95.25 94 ASP A C 1
ATOM 700 O O . ASP A 1 94 ? 2.779 -4.629 1.347 1.00 95.25 94 ASP A O 1
ATOM 704 N N . ALA A 1 95 ? 4.163 -3.128 2.286 1.00 95.12 95 ALA A N 1
ATOM 705 C CA . ALA A 1 95 ? 4.745 -2.587 1.065 1.00 95.12 95 ALA A CA 1
ATOM 706 C C . ALA A 1 95 ? 6.280 -2.677 1.084 1.00 95.12 95 ALA A C 1
ATOM 708 O O . ALA A 1 95 ? 6.974 -1.941 0.374 1.00 95.12 95 ALA A O 1
ATOM 709 N N . SER A 1 96 ? 6.825 -3.605 1.873 1.00 93.94 96 SER A N 1
ATOM 710 C CA . SER A 1 96 ? 8.263 -3.852 1.925 1.00 93.94 96 SER A CA 1
ATOM 711 C C . SER A 1 96 ? 8.836 -4.287 0.571 1.00 93.94 96 SER A C 1
ATOM 713 O O . SER A 1 96 ? 8.129 -4.819 -0.287 1.00 93.94 96 SER A O 1
ATOM 715 N N . SER A 1 97 ? 10.124 -4.028 0.350 1.00 92.06 97 SER A N 1
ATOM 716 C CA . SER A 1 97 ? 10.858 -4.526 -0.828 1.00 92.06 97 SER A CA 1
ATOM 717 C C . SER A 1 97 ? 10.251 -4.107 -2.181 1.00 92.06 97 SER A C 1
ATOM 719 O O . SER A 1 97 ? 10.249 -4.879 -3.138 1.00 92.06 97 SER A O 1
ATOM 721 N N . ASN A 1 98 ? 9.703 -2.892 -2.279 1.00 93.56 98 ASN A N 1
ATOM 722 C CA . ASN A 1 98 ? 9.160 -2.350 -3.531 1.00 93.56 98 ASN A CA 1
ATOM 723 C C . ASN A 1 98 ? 10.081 -1.337 -4.215 1.00 93.56 98 ASN A C 1
ATOM 725 O O . ASN A 1 98 ? 9.756 -0.876 -5.304 1.00 93.56 98 ASN A O 1
ATOM 729 N N . TRP A 1 99 ? 11.219 -1.012 -3.599 1.00 91.31 99 TRP A N 1
ATOM 730 C CA . TRP A 1 99 ? 12.163 0.014 -4.059 1.00 91.31 99 TRP A CA 1
ATOM 731 C C . TRP A 1 99 ? 11.533 1.414 -4.126 1.00 91.31 99 TRP A C 1
ATOM 733 O O . TRP A 1 99 ? 11.841 2.206 -5.016 1.00 91.31 99 TRP A O 1
ATOM 743 N N . ILE A 1 100 ? 10.625 1.717 -3.191 1.00 91.69 100 ILE A N 1
ATOM 744 C CA . ILE A 1 100 ? 9.969 3.024 -3.078 1.00 91.69 100 ILE A CA 1
ATOM 745 C C . ILE A 1 100 ? 11.032 4.079 -2.734 1.00 91.69 100 ILE A C 1
ATOM 747 O O . ILE A 1 100 ? 11.636 3.980 -1.664 1.00 91.69 100 ILE A O 1
ATOM 751 N N . PRO A 1 101 ? 11.278 5.062 -3.615 1.00 89.94 101 PRO A N 1
ATOM 752 C CA . PRO A 1 101 ? 12.390 5.989 -3.477 1.00 89.94 101 PRO A CA 1
ATOM 753 C C . PRO A 1 101 ? 12.033 7.152 -2.540 1.00 89.94 101 PRO A C 1
ATOM 755 O O . PRO A 1 101 ? 10.851 7.416 -2.285 1.00 89.94 101 PRO A O 1
ATOM 758 N N . ILE A 1 102 ? 13.042 7.845 -2.007 1.00 85.69 102 ILE A N 1
ATOM 759 C CA . ILE A 1 102 ? 12.864 8.903 -0.998 1.00 85.69 102 ILE A CA 1
ATOM 760 C C . ILE A 1 102 ? 12.011 10.076 -1.504 1.00 85.69 102 ILE A C 1
ATOM 762 O O . ILE A 1 102 ? 11.300 10.720 -0.739 1.00 85.69 102 ILE A O 1
ATOM 766 N N . GLU A 1 103 ? 11.978 10.303 -2.810 1.00 88.94 103 GLU A N 1
ATOM 767 C CA . GLU A 1 103 ? 11.146 11.301 -3.480 1.00 88.94 103 GLU A CA 1
ATOM 768 C C . GLU A 1 103 ? 9.648 11.003 -3.320 1.00 88.94 103 GLU A C 1
ATOM 770 O O . GLU A 1 103 ? 8.819 11.906 -3.394 1.00 88.94 103 GLU A O 1
ATOM 775 N N . SER A 1 104 ? 9.275 9.747 -3.048 1.00 90.25 104 SER A N 1
ATOM 776 C CA . SER A 1 104 ? 7.887 9.357 -2.763 1.00 90.25 104 SER A CA 1
ATOM 777 C C . SER A 1 104 ? 7.459 9.661 -1.324 1.00 90.25 104 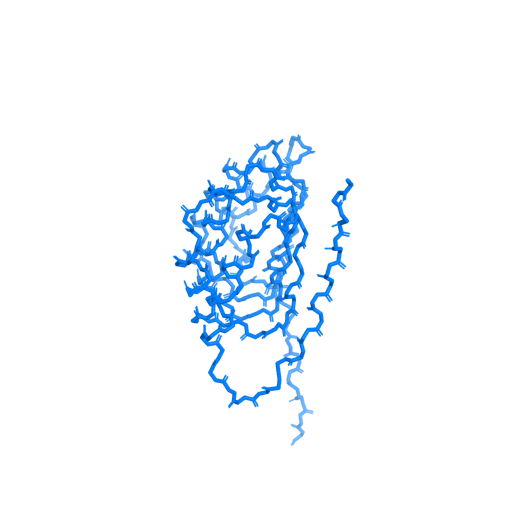SER A C 1
ATOM 779 O O . SER A 1 104 ? 6.301 9.427 -0.972 1.00 90.25 104 SER A O 1
ATOM 781 N N . MET A 1 105 ? 8.354 10.190 -0.483 1.00 84.25 105 MET A N 1
ATOM 782 C CA . MET A 1 105 ? 8.064 10.465 0.924 1.00 84.25 105 MET A CA 1
ATOM 783 C C . MET A 1 105 ? 6.837 11.349 1.150 1.00 84.25 105 MET A C 1
ATOM 785 O O . MET A 1 105 ? 6.011 10.949 1.966 1.00 84.25 105 MET A O 1
ATOM 789 N N . PRO A 1 106 ? 6.626 12.478 0.442 1.00 85.94 106 PRO A N 1
ATOM 790 C CA . PRO A 1 106 ? 5.419 13.286 0.630 1.00 85.94 106 PRO A CA 1
ATOM 791 C C . PRO A 1 106 ? 4.128 12.472 0.461 1.00 85.94 106 PRO A C 1
ATOM 793 O O . PRO A 1 106 ? 3.193 12.617 1.250 1.00 85.94 106 PRO A O 1
ATOM 796 N N . THR A 1 107 ? 4.107 11.553 -0.508 1.00 89.50 107 THR A N 1
ATOM 797 C CA . THR A 1 107 ? 2.989 10.632 -0.752 1.00 89.50 107 THR A CA 1
ATOM 798 C C . THR A 1 107 ? 2.799 9.656 0.409 1.00 89.50 107 THR A C 1
ATOM 800 O O . THR A 1 107 ? 1.672 9.446 0.854 1.00 89.50 107 THR A O 1
ATOM 803 N N . ILE A 1 108 ? 3.886 9.095 0.949 1.00 87.25 108 ILE A N 1
ATOM 804 C CA . ILE A 1 108 ? 3.834 8.199 2.115 1.00 87.25 108 ILE A CA 1
ATOM 805 C C . ILE A 1 108 ? 3.374 8.948 3.376 1.00 87.25 108 ILE A C 1
ATOM 807 O O . ILE A 1 108 ? 2.549 8.436 4.131 1.00 87.25 108 ILE A O 1
ATOM 811 N N . CYS A 1 109 ? 3.833 10.183 3.586 1.00 83.62 109 CYS A N 1
ATOM 812 C CA . CYS A 1 109 ? 3.372 11.039 4.679 1.00 83.62 109 CYS A CA 1
ATOM 813 C C . CYS A 1 109 ? 1.866 11.307 4.577 1.00 83.62 109 CYS A C 1
ATOM 815 O O . CYS A 1 109 ? 1.154 11.220 5.575 1.00 83.62 109 CYS A O 1
ATOM 817 N N . ALA A 1 110 ? 1.374 11.630 3.377 1.00 86.44 110 ALA A N 1
ATOM 818 C CA . ALA A 1 110 ? -0.049 11.845 3.130 1.00 86.44 110 ALA A CA 1
ATOM 819 C C . ALA A 1 110 ? -0.868 10.569 3.378 1.00 86.44 110 ALA A C 1
ATOM 821 O O . ALA A 1 110 ? -1.921 10.630 4.012 1.00 86.44 110 ALA A O 1
ATOM 822 N N . PHE A 1 111 ? -0.352 9.411 2.958 1.00 88.19 111 PHE A N 1
ATOM 823 C CA . PHE A 1 111 ? -0.948 8.107 3.243 1.00 88.19 111 PHE A CA 1
ATOM 824 C C . PHE A 1 111 ? -1.069 7.851 4.755 1.00 88.19 111 PHE A C 1
ATOM 826 O O . PHE A 1 111 ? -2.148 7.512 5.238 1.00 88.19 111 PHE A O 1
ATOM 833 N N . LEU A 1 112 ? 0.007 8.073 5.519 1.00 84.50 112 LEU A N 1
ATOM 834 C CA . LEU A 1 112 ? 0.009 7.908 6.977 1.00 84.50 112 LEU A CA 1
ATOM 835 C C . LEU A 1 112 ? -0.965 8.867 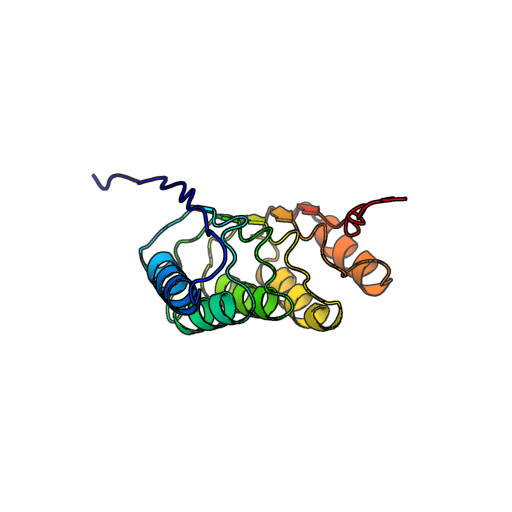7.671 1.00 84.50 112 LEU A C 1
ATOM 837 O O . LEU A 1 112 ? -1.707 8.445 8.557 1.00 84.50 112 LEU A O 1
ATOM 841 N N . LYS A 1 113 ? -1.019 10.131 7.228 1.00 84.06 113 LYS A N 1
ATOM 842 C CA . LYS A 1 113 ? -1.997 11.123 7.703 1.00 84.06 113 LYS A CA 1
ATOM 843 C C . LYS A 1 113 ? -3.432 10.650 7.469 1.00 84.06 113 LYS A C 1
ATOM 845 O O . LYS A 1 113 ? -4.240 10.704 8.390 1.00 84.06 113 LYS A O 1
ATOM 850 N N . ALA A 1 114 ? -3.736 10.150 6.271 1.00 85.25 114 ALA A N 1
ATOM 851 C CA . ALA A 1 114 ? -5.064 9.644 5.921 1.00 85.25 114 ALA A CA 1
ATOM 852 C C . ALA A 1 114 ? -5.447 8.372 6.704 1.00 85.25 114 ALA A C 1
ATOM 854 O O . ALA A 1 114 ? -6.618 8.165 7.019 1.00 85.25 114 ALA A O 1
ATOM 855 N N . GLY A 1 115 ? -4.463 7.535 7.043 1.00 81.94 115 GLY A N 1
ATOM 856 C CA . GLY A 1 115 ? -4.644 6.328 7.851 1.00 81.94 115 GLY A CA 1
ATOM 857 C C . GLY A 1 115 ? -4.613 6.548 9.368 1.00 81.94 115 GLY A C 1
ATOM 858 O O . GLY A 1 115 ? -4.815 5.586 10.112 1.00 81.94 115 GLY A O 1
ATOM 859 N N . LYS A 1 116 ? -4.353 7.771 9.855 1.00 81.00 116 LYS A N 1
ATOM 860 C CA . LYS A 1 116 ? -4.183 8.066 11.289 1.00 81.00 116 LYS A CA 1
ATOM 861 C C . LYS A 1 116 ? -5.407 7.609 12.094 1.00 81.00 116 LYS A C 1
ATOM 863 O O . LYS A 1 116 ? -6.545 7.900 11.738 1.00 81.00 116 LYS A O 1
ATOM 868 N N . GLY A 1 117 ? -5.167 6.858 13.172 1.00 77.88 117 GLY A N 1
ATOM 869 C CA . GLY A 1 117 ? -6.214 6.297 14.038 1.00 77.88 117 GLY A CA 1
ATOM 870 C C . GLY A 1 117 ? -6.919 5.038 13.508 1.00 77.88 117 GLY A C 1
ATOM 871 O O . GLY A 1 117 ? -7.681 4.428 14.253 1.00 77.88 117 GLY A O 1
ATOM 872 N N . LYS A 1 118 ? -6.661 4.619 12.259 1.00 84.06 118 LYS A N 1
ATOM 873 C CA . LYS A 1 118 ? -7.242 3.406 11.647 1.00 84.06 118 LYS A CA 1
ATOM 874 C C . LYS A 1 118 ? -6.191 2.361 11.303 1.00 84.06 118 LYS A C 1
ATOM 876 O O . LYS A 1 118 ? -6.394 1.173 11.536 1.00 84.06 118 LYS A O 1
ATOM 881 N N . LEU A 1 119 ? -5.079 2.809 10.727 1.00 86.69 119 LEU A N 1
ATOM 882 C CA . LEU A 1 119 ? -3.990 1.940 10.326 1.00 86.69 119 LEU A CA 1
ATOM 883 C C . LEU A 1 119 ? -3.289 1.408 11.576 1.00 86.69 119 LEU A C 1
ATOM 885 O O . LEU A 1 119 ? -2.826 2.168 12.423 1.00 86.69 119 LEU A O 1
ATOM 889 N N . GLU A 1 120 ? -3.216 0.089 11.685 1.00 88.19 120 GLU A N 1
ATOM 890 C CA . GLU A 1 120 ? -2.592 -0.607 12.804 1.00 88.19 120 GLU A CA 1
ATOM 891 C C . GLU A 1 120 ? -1.182 -1.075 12.464 1.00 88.19 120 GLU A C 1
ATOM 893 O O . GLU A 1 120 ? -0.315 -1.079 13.331 1.00 88.19 120 GLU A O 1
ATOM 898 N N . HIS A 1 121 ? -0.946 -1.454 11.207 1.00 88.62 121 HIS A N 1
ATOM 899 C CA . HIS A 1 121 ? 0.321 -2.023 10.754 1.00 88.62 121 HIS A CA 1
ATOM 900 C C . HIS A 1 121 ? 0.729 -1.421 9.413 1.00 88.62 121 HIS A C 1
ATOM 902 O O . HIS A 1 121 ? -0.055 -1.438 8.460 1.00 88.62 121 HIS A O 1
ATOM 908 N N . PHE A 1 122 ? 1.971 -0.947 9.324 1.00 89.94 122 PHE A N 1
ATOM 909 C CA . PHE A 1 122 ? 2.550 -0.464 8.077 1.00 89.94 122 PHE A CA 1
ATOM 910 C C . PHE A 1 122 ? 4.003 -0.909 7.941 1.00 89.94 122 PHE A C 1
ATOM 912 O O . PHE A 1 122 ? 4.891 -0.375 8.603 1.00 89.94 122 PHE A O 1
ATOM 919 N N . ASN A 1 123 ? 4.256 -1.897 7.087 1.00 90.62 123 ASN A N 1
ATOM 920 C CA . ASN A 1 123 ? 5.605 -2.387 6.825 1.00 90.62 123 ASN A CA 1
ATOM 921 C C . ASN A 1 123 ? 6.155 -1.769 5.535 1.00 90.62 123 ASN A C 1
ATOM 923 O O . ASN A 1 123 ? 5.644 -2.018 4.447 1.00 90.62 123 ASN A O 1
ATOM 927 N N . MET A 1 124 ? 7.224 -0.989 5.671 1.00 89.31 124 MET A N 1
ATOM 928 C CA . MET A 1 124 ? 7.944 -0.326 4.580 1.00 89.31 124 MET A CA 1
ATOM 929 C C . MET A 1 124 ? 9.428 -0.707 4.561 1.00 89.31 124 MET A C 1
ATOM 931 O O . MET A 1 124 ? 10.226 -0.064 3.876 1.00 89.31 124 MET A O 1
ATOM 935 N N . ARG A 1 125 ? 9.812 -1.760 5.294 1.00 88.44 125 ARG A N 1
ATOM 936 C CA . ARG A 1 125 ? 11.181 -2.285 5.323 1.00 88.44 125 ARG A CA 1
ATOM 937 C C . ARG A 1 125 ? 11.715 -2.559 3.922 1.00 88.44 125 ARG A C 1
ATOM 939 O O . ARG A 1 125 ? 10.966 -2.871 3.001 1.00 88.44 125 ARG A O 1
ATOM 946 N N . GLN A 1 126 ? 13.032 -2.489 3.774 1.00 87.69 126 GLN A N 1
ATOM 947 C CA . GLN A 1 126 ? 13.705 -2.773 2.508 1.00 87.69 126 GLN A CA 1
ATOM 948 C C . GLN A 1 126 ? 13.277 -1.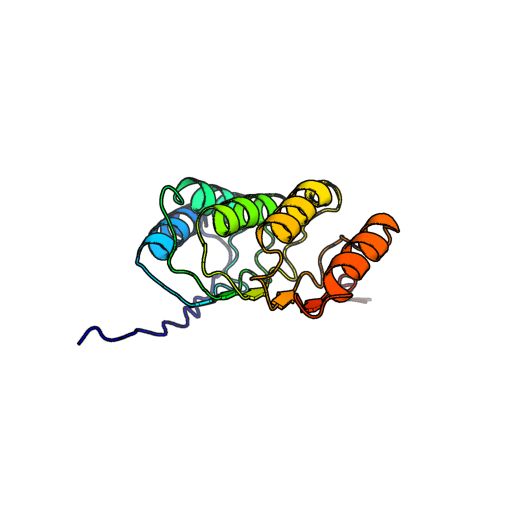864 1.341 1.00 87.69 126 GLN A C 1
ATOM 950 O O . GLN A 1 126 ? 13.323 -2.255 0.176 1.00 87.69 126 GLN A O 1
ATOM 955 N N . ASN A 1 127 ? 12.873 -0.634 1.653 1.00 88.62 127 ASN A N 1
ATOM 956 C CA . ASN A 1 127 ? 12.787 0.461 0.695 1.00 88.62 127 ASN A CA 1
ATOM 957 C C . ASN A 1 127 ? 13.885 1.491 1.027 1.00 88.62 127 ASN A C 1
ATOM 959 O O . ASN A 1 127 ? 14.241 1.627 2.202 1.00 88.62 127 ASN A O 1
ATOM 963 N N . PRO A 1 128 ? 14.425 2.225 0.041 1.00 82.44 128 PRO A N 1
ATOM 964 C CA . PRO A 1 128 ? 15.441 3.268 0.237 1.00 82.44 128 PRO A CA 1
ATOM 965 C C . PRO A 1 128 ? 14.862 4.555 0.865 1.00 82.44 128 PRO A C 1
ATOM 967 O O . PRO A 1 128 ? 15.074 5.661 0.384 1.00 82.44 128 PRO A O 1
ATOM 970 N N . LEU A 1 129 ? 14.115 4.409 1.960 1.00 71.69 129 LEU A N 1
ATOM 971 C CA . LEU A 1 129 ? 13.495 5.490 2.736 1.00 71.69 129 LEU A CA 1
ATOM 972 C C . LEU A 1 129 ? 14.240 5.737 4.056 1.00 71.69 129 LEU A C 1
ATOM 974 O O . LEU A 1 129 ? 13.661 6.187 5.038 1.00 71.69 129 LEU A O 1
ATOM 978 N N . TRP A 1 130 ? 15.512 5.359 4.130 1.00 65.50 130 TRP A N 1
ATOM 979 C CA . TRP A 1 130 ? 16.300 5.390 5.362 1.00 65.50 130 TRP A CA 1
ATOM 980 C C . TRP A 1 130 ? 17.276 6.584 5.373 1.00 65.50 130 TRP A C 1
ATOM 982 O O . TRP A 1 130 ? 17.545 7.172 4.330 1.00 65.50 130 TRP A O 1
ATOM 992 N N . ASN A 1 131 ? 17.783 6.954 6.555 1.00 61.66 131 ASN A N 1
ATOM 993 C CA . ASN A 1 131 ? 18.726 8.059 6.822 1.00 61.66 131 ASN A CA 1
ATOM 994 C C . ASN A 1 131 ? 18.252 9.506 6.676 1.00 61.66 131 ASN A C 1
ATOM 996 O O . ASN A 1 131 ? 19.063 10.417 6.832 1.00 61.66 131 ASN A O 1
ATOM 1000 N N . ASN A 1 132 ? 16.963 9.767 6.468 1.00 67.44 132 ASN A N 1
ATOM 1001 C CA . ASN A 1 132 ? 16.473 11.141 6.527 1.00 67.44 132 ASN A CA 1
ATOM 1002 C C . ASN A 1 132 ? 15.943 11.468 7.942 1.00 67.44 132 ASN A C 1
ATOM 1004 O O . ASN A 1 132 ? 14.996 10.819 8.394 1.00 67.44 132 ASN A O 1
ATOM 1008 N N . PRO A 1 133 ? 16.496 12.476 8.645 1.00 68.50 133 PRO A N 1
ATOM 1009 C CA . PRO A 1 133 ? 16.026 12.889 9.972 1.00 68.50 133 PRO A CA 1
ATOM 1010 C C . PRO A 1 133 ? 14.530 13.236 10.013 1.00 68.50 133 PRO A C 1
ATOM 1012 O O . PRO A 1 133 ? 13.857 12.973 11.011 1.00 68.50 133 PRO A O 1
ATOM 1015 N N . ALA A 1 134 ? 13.977 13.752 8.909 1.00 67.06 134 ALA A N 1
ATOM 1016 C CA . ALA A 1 134 ? 12.548 14.030 8.784 1.00 67.06 134 ALA A CA 1
ATOM 1017 C C . ALA A 1 134 ? 11.699 12.748 8.802 1.00 67.06 134 ALA A C 1
ATOM 1019 O O . ALA A 1 134 ? 10.568 12.765 9.282 1.00 67.06 134 ALA A O 1
ATOM 1020 N N . ILE A 1 135 ? 12.247 11.621 8.331 1.00 65.31 135 ILE A N 1
ATOM 1021 C CA . ILE A 1 135 ? 11.580 10.313 8.364 1.00 65.31 135 ILE A CA 1
ATOM 1022 C C . ILE A 1 135 ? 11.538 9.785 9.796 1.00 65.31 135 ILE A C 1
ATOM 1024 O O . ILE A 1 135 ? 10.485 9.335 10.236 1.00 65.31 135 ILE A O 1
ATOM 1028 N N . ALA A 1 136 ? 12.636 9.898 10.548 1.00 69.00 136 ALA A N 1
ATOM 1029 C CA . ALA A 1 136 ? 12.674 9.487 11.951 1.00 69.00 136 ALA A CA 1
ATOM 1030 C C . ALA A 1 136 ? 11.686 10.294 12.814 1.00 69.00 136 ALA A C 1
ATOM 1032 O O . ALA A 1 136 ? 10.935 9.713 13.596 1.00 69.00 136 ALA A O 1
ATOM 1033 N N . SER A 1 137 ? 11.638 11.618 12.624 1.00 71.50 137 SER A N 1
ATOM 1034 C CA . SER A 1 137 ? 10.720 12.504 13.351 1.00 71.50 137 SER A CA 1
ATOM 1035 C C . SER A 1 137 ? 9.251 12.232 13.014 1.00 71.50 137 SER A C 1
ATOM 1037 O O . SER A 1 137 ? 8.426 12.117 13.920 1.00 71.50 137 SER A O 1
ATOM 1039 N N . LEU A 1 138 ? 8.925 12.052 11.729 1.00 69.06 138 LEU A N 1
ATOM 1040 C CA . LEU A 1 138 ? 7.570 11.706 11.313 1.00 69.06 138 LEU A CA 1
ATOM 1041 C C . LEU A 1 138 ? 7.154 10.354 11.897 1.00 69.06 138 LEU A C 1
ATOM 1043 O O . LEU A 1 138 ? 6.099 10.242 12.501 1.00 69.06 138 LEU A O 1
ATOM 1047 N N . VAL A 1 139 ? 7.986 9.324 11.756 1.00 68.69 139 VAL A N 1
ATOM 1048 C CA . VAL A 1 139 ? 7.680 7.974 12.248 1.00 68.69 139 VAL A CA 1
ATOM 1049 C C . VAL A 1 139 ? 7.469 7.973 13.759 1.00 68.69 139 VAL A C 1
ATOM 1051 O O . VAL A 1 139 ? 6.522 7.343 14.225 1.00 68.69 139 VAL A O 1
ATOM 1054 N N . ALA A 1 140 ? 8.271 8.736 14.506 1.00 70.00 140 ALA A N 1
ATOM 1055 C CA . ALA A 1 140 ? 8.067 8.947 15.934 1.00 70.00 140 ALA A CA 1
ATOM 1056 C C . ALA A 1 140 ? 6.684 9.557 16.241 1.00 70.00 140 ALA A C 1
ATOM 1058 O O . ALA A 1 140 ? 5.980 9.030 17.097 1.00 70.00 140 ALA A O 1
ATOM 1059 N N . GLU A 1 141 ? 6.229 10.584 15.510 1.00 68.12 141 GLU A N 1
ATOM 1060 C CA . GLU A 1 141 ? 4.888 11.177 15.703 1.00 68.12 141 GLU A CA 1
ATOM 1061 C C . GLU A 1 141 ? 3.756 10.138 15.561 1.00 68.12 141 GLU A C 1
ATOM 1063 O O . GLU A 1 141 ? 2.771 10.166 16.302 1.00 68.12 141 GLU A O 1
ATOM 1068 N N . TYR A 1 142 ? 3.904 9.189 14.632 1.00 65.38 142 TYR A N 1
ATOM 1069 C CA . TYR A 1 142 ? 2.915 8.128 14.405 1.00 65.38 142 TYR A CA 1
ATOM 1070 C C . TYR A 1 142 ? 3.048 6.941 15.367 1.00 65.38 142 TYR A C 1
ATOM 1072 O O . TYR A 1 142 ? 2.080 6.203 15.548 1.00 65.38 142 TYR A O 1
ATOM 1080 N N . GLN A 1 143 ? 4.202 6.765 16.011 1.00 62.22 143 GLN A N 1
ATOM 1081 C CA . GLN A 1 143 ? 4.409 5.744 17.042 1.00 62.22 143 GLN A CA 1
ATOM 1082 C C . GLN A 1 143 ? 3.925 6.205 18.430 1.00 62.22 143 GLN A C 1
ATOM 1084 O O . GLN A 1 143 ? 3.429 5.387 19.204 1.00 62.22 143 GLN A O 1
ATOM 1089 N N . VAL A 1 144 ? 4.000 7.509 18.735 1.00 54.41 144 VAL A N 1
ATOM 1090 C CA . VAL A 1 144 ? 3.814 8.074 20.093 1.00 54.41 144 VAL A CA 1
ATOM 1091 C C . VAL A 1 144 ? 2.380 7.974 20.653 1.00 54.41 144 VAL A C 1
ATOM 1093 O O . VAL A 1 144 ? 2.195 8.109 21.855 1.00 54.41 144 VAL A O 1
ATOM 1096 N N . ASN A 1 145 ? 1.368 7.625 19.850 1.00 55.84 145 ASN A N 1
ATOM 1097 C CA . ASN A 1 145 ? -0.027 7.491 20.317 1.00 55.84 145 ASN A CA 1
ATOM 1098 C C . ASN A 1 145 ? -0.632 6.085 20.137 1.00 55.84 145 ASN A C 1
ATOM 1100 O O . ASN A 1 145 ? -1.852 5.925 20.130 1.00 55.84 145 ASN A O 1
ATOM 1104 N N . GLY A 1 146 ? 0.203 5.053 19.984 1.00 53.97 146 GLY A N 1
ATOM 1105 C CA . GLY A 1 146 ? -0.244 3.662 20.086 1.00 53.97 146 GLY A CA 1
ATOM 1106 C C . GLY A 1 146 ? -0.944 3.057 18.863 1.00 53.97 146 GLY A C 1
ATOM 1107 O O . GLY A 1 146 ? -1.601 2.040 19.049 1.00 53.97 146 GLY A O 1
ATOM 1108 N N . LYS A 1 147 ? -0.815 3.628 17.649 1.00 61.06 147 LYS A N 1
ATOM 1109 C CA . LYS A 1 147 ? -1.100 3.009 16.320 1.00 61.06 147 LYS A CA 1
ATOM 1110 C C . LYS A 1 147 ? -0.816 4.032 15.198 1.00 61.06 147 LYS A C 1
ATOM 1112 O O . LYS A 1 147 ? -1.329 5.149 15.325 1.00 61.06 147 LYS A O 1
ATOM 1117 N N . PRO A 1 148 ? -0.129 3.707 14.075 1.00 66.44 148 PRO A N 1
ATOM 1118 C CA . PRO A 1 148 ? 0.323 2.397 13.556 1.00 66.44 148 PRO A CA 1
ATOM 1119 C C . PRO A 1 148 ? 1.686 1.876 14.062 1.00 66.44 148 PRO A C 1
ATOM 1121 O O . PRO A 1 148 ? 2.605 2.644 14.328 1.00 66.44 148 PRO A O 1
ATOM 1124 N N . ASN A 1 149 ? 1.862 0.546 14.065 1.00 71.44 149 ASN A N 1
ATOM 1125 C CA . ASN A 1 149 ? 3.176 -0.105 14.096 1.00 71.44 149 ASN A CA 1
ATOM 1126 C C . ASN A 1 149 ? 3.850 0.061 12.722 1.00 71.44 149 ASN A C 1
ATOM 1128 O O . ASN A 1 149 ? 3.606 -0.716 11.790 1.00 71.44 149 ASN A O 1
ATOM 1132 N N . ILE A 1 150 ? 4.631 1.134 12.586 1.00 74.50 150 ILE A N 1
ATOM 1133 C CA . ILE A 1 150 ? 5.401 1.439 11.378 1.00 74.50 150 ILE A CA 1
ATOM 1134 C C . ILE A 1 150 ? 6.752 0.732 11.459 1.00 74.50 150 ILE A C 1
ATOM 1136 O O . ILE A 1 150 ? 7.596 1.093 12.280 1.00 74.50 150 ILE A O 1
ATOM 1140 N N . LEU A 1 151 ? 6.973 -0.234 10.567 1.00 77.06 151 LEU A N 1
ATOM 1141 C CA . LEU A 1 151 ? 8.239 -0.948 10.436 1.00 77.06 151 LEU A CA 1
ATOM 1142 C C . LEU A 1 151 ? 9.051 -0.370 9.278 1.00 77.06 151 LEU A C 1
ATOM 1144 O O . LEU A 1 151 ? 8.677 -0.494 8.109 1.00 77.06 151 LEU A O 1
ATOM 1148 N N . LEU A 1 152 ? 10.199 0.211 9.612 1.00 73.44 152 LEU A N 1
ATOM 1149 C CA . LEU A 1 152 ? 11.199 0.696 8.667 1.00 73.44 152 LEU A CA 1
ATOM 1150 C C . LEU A 1 152 ? 12.531 0.019 8.965 1.00 73.44 152 LEU A C 1
ATOM 1152 O O . LEU A 1 152 ? 12.908 -0.159 10.118 1.00 73.44 152 LEU A O 1
ATOM 1156 N N . SER A 1 153 ? 13.242 -0.378 7.918 1.00 68.12 153 SER A N 1
ATOM 1157 C CA . SER A 1 153 ? 14.593 -0.920 8.021 1.00 68.12 153 SER A CA 1
ATOM 1158 C C . SER A 1 153 ? 15.314 -0.683 6.700 1.00 68.12 153 SER A C 1
ATOM 1160 O O . SER A 1 153 ? 14.644 -0.646 5.656 1.00 68.12 153 SER A O 1
ATOM 1162 N N . PRO A 1 154 ? 16.651 -0.563 6.719 1.00 63.16 154 PRO A N 1
ATOM 1163 C CA . PRO A 1 154 ? 17.424 -0.464 5.492 1.00 63.16 154 PRO A CA 1
ATOM 1164 C C . PRO A 1 154 ? 17.140 -1.657 4.558 1.00 63.16 154 PRO A C 1
ATOM 1166 O O . PRO A 1 154 ? 16.749 -2.739 5.027 1.00 63.16 154 PRO A O 1
ATOM 1169 N N . PRO A 1 155 ? 17.309 -1.477 3.235 1.00 62.41 155 PRO A N 1
ATOM 1170 C CA . PRO A 1 155 ? 17.433 -2.590 2.303 1.00 62.41 155 PRO A CA 1
ATOM 1171 C C . PRO A 1 155 ? 18.510 -3.551 2.790 1.00 62.41 155 PRO A C 1
ATOM 1173 O O . PRO A 1 155 ? 19.597 -3.129 3.178 1.00 62.41 155 PRO A O 1
ATOM 1176 N N . VAL A 1 156 ? 18.201 -4.847 2.774 1.00 63.75 156 VAL A N 1
ATOM 1177 C CA . VAL A 1 156 ? 19.255 -5.855 2.866 1.00 63.75 156 VAL A CA 1
ATOM 1178 C C . VAL A 1 156 ? 20.069 -5.682 1.594 1.00 63.75 156 VAL A C 1
ATOM 1180 O O . VAL A 1 156 ? 19.511 -5.808 0.503 1.00 63.75 156 VAL A O 1
ATOM 1183 N N . ALA A 1 157 ? 21.349 -5.332 1.726 1.00 56.84 157 ALA A N 1
ATOM 1184 C CA . ALA A 1 157 ? 22.271 -5.428 0.610 1.00 56.84 157 ALA A CA 1
ATOM 1185 C C . ALA A 1 157 ? 22.223 -6.887 0.155 1.00 56.84 157 ALA A C 1
ATOM 1187 O O . ALA A 1 157 ? 22.625 -7.784 0.897 1.00 56.84 157 ALA A O 1
ATOM 1188 N N . THR A 1 158 ? 21.631 -7.146 -1.007 1.00 48.41 158 THR A N 1
ATOM 1189 C CA . THR A 1 158 ? 21.763 -8.449 -1.641 1.00 48.41 158 THR A CA 1
ATOM 1190 C C . THR A 1 158 ? 23.249 -8.614 -1.906 1.00 48.41 158 THR A C 1
ATOM 1192 O O . THR A 1 158 ? 23.801 -7.894 -2.738 1.00 48.41 158 THR A O 1
ATOM 1195 N N . LEU A 1 159 ? 23.887 -9.485 -1.123 1.00 40.59 159 LEU A N 1
ATOM 1196 C CA . LEU A 1 159 ? 25.190 -10.070 -1.410 1.00 40.59 159 LEU A CA 1
ATOM 1197 C C . LEU A 1 159 ? 25.084 -10.696 -2.802 1.00 40.59 159 LEU A C 1
ATOM 1199 O O . LEU A 1 159 ? 24.666 -11.841 -2.931 1.00 40.59 159 LEU A O 1
ATOM 1203 N N . TYR A 1 160 ? 25.364 -9.919 -3.841 1.00 48.62 160 TYR A N 1
ATOM 1204 C CA . TYR A 1 160 ? 25.749 -10.493 -5.113 1.00 48.62 160 TYR A CA 1
ATOM 1205 C C . TYR A 1 160 ? 27.210 -10.884 -4.958 1.00 48.62 160 TYR A C 1
ATOM 1207 O O . TYR A 1 160 ? 28.068 -10.024 -4.772 1.00 48.62 160 TYR A O 1
ATOM 1215 N N . ASP A 1 161 ? 27.394 -12.199 -4.893 1.00 47.50 161 ASP A N 1
ATOM 1216 C CA . ASP A 1 161 ? 28.521 -12.959 -5.409 1.00 47.50 161 ASP A CA 1
ATOM 1217 C C . ASP A 1 161 ? 29.871 -12.245 -5.382 1.00 47.50 161 ASP A C 1
ATOM 1219 O O . ASP A 1 161 ? 30.285 -11.568 -6.321 1.00 47.50 161 ASP A O 1
ATOM 1223 N N . ASN A 1 162 ? 30.620 -12.546 -4.320 1.00 46.97 162 ASN A N 1
ATOM 1224 C CA . ASN A 1 162 ? 32.013 -12.914 -4.525 1.00 46.97 162 ASN A CA 1
ATOM 1225 C C . ASN A 1 162 ? 32.029 -14.190 -5.389 1.00 46.97 162 ASN A C 1
ATOM 1227 O O . ASN A 1 162 ? 32.197 -15.282 -4.849 1.00 46.97 162 ASN A O 1
ATOM 1231 N N . ASP A 1 163 ? 31.792 -14.060 -6.692 1.00 40.66 163 ASP A N 1
ATOM 1232 C CA . ASP A 1 163 ? 32.332 -15.026 -7.640 1.00 40.66 163 ASP A CA 1
ATOM 1233 C C . ASP A 1 163 ? 33.760 -14.549 -7.973 1.00 40.66 163 ASP A C 1
ATOM 1235 O O . ASP A 1 163 ? 33.949 -13.354 -8.231 1.00 40.66 163 ASP A O 1
ATOM 1239 N N . PRO A 1 164 ? 34.766 -15.429 -7.834 1.00 59.50 164 PRO A N 1
ATOM 1240 C CA . PRO A 1 164 ? 36.190 -15.091 -7.861 1.00 59.50 164 PRO A CA 1
ATOM 1241 C C . PRO A 1 164 ? 36.708 -14.607 -9.222 1.00 59.50 164 PRO A C 1
ATOM 1243 O O . PRO A 1 164 ? 36.140 -14.994 -10.269 1.00 59.50 164 PRO A O 1
#

InterPro domains:
  IPR032675 Leucine-rich repeat domain superfamily [G3DSA:3.80.10.10] (1-144)

Secondary structure (DSSP, 8-state):
--------------SSS-THHHHHHHHHHHTTT-SEEE-TTS--HHHHHHHHHHT--S----SEEE-TT---HHHHHHHHHHHHHH-TT--EEE-TTS---GGGHHHHHHHHHHHTTT--EEE-TTSS--S-HHHHHHHHHHHTTT--EEE--PPP--------

Sequence (164 aa):
MRSFCNLCLKFVCLTSFPCSKFGASLGRFLRSGIQILDVKGVGLGLNGFLDAQNEISQDLSIVRINISGNAGSFRSAGFLSKVISHAPKLVSVDASSNWIPIESMPTICAFLKAGKGKLEHFNMRQNPLWNNPAIASLVAEYQVNGKPNILLSPPVATLYDNDP